Protein AF-A0A6M0LMG9-F1 (afdb_monomer_lite)

Structure (mmCIF, N/CA/C/O backbone):
data_AF-A0A6M0LMG9-F1
#
_entry.id   AF-A0A6M0LMG9-F1
#
loop_
_atom_site.group_PDB
_atom_site.id
_atom_site.type_symbol
_atom_site.label_atom_id
_atom_site.label_alt_id
_atom_site.label_comp_id
_atom_site.label_asym_id
_atom_site.label_entity_id
_atom_site.label_seq_id
_atom_site.pdbx_PDB_ins_code
_atom_site.Cartn_x
_atom_site.Cartn_y
_atom_site.Cartn_z
_atom_site.occupancy
_atom_site.B_iso_or_equiv
_atom_site.auth_seq_id
_atom_site.auth_comp_id
_atom_site.auth_asym_id
_atom_site.auth_atom_id
_atom_site.pdbx_PDB_model_num
ATOM 1 N N . MET A 1 1 ? -1.122 2.816 13.315 1.00 42.84 1 MET A N 1
ATOM 2 C CA . MET A 1 1 ? 0.044 3.726 13.270 1.00 42.84 1 MET A CA 1
ATOM 3 C C . MET A 1 1 ? 1.378 2.993 13.449 1.00 42.84 1 MET A C 1
ATOM 5 O O . MET A 1 1 ? 2.303 3.333 12.739 1.00 42.84 1 MET A O 1
ATOM 9 N N . LYS A 1 2 ? 1.460 1.918 14.254 1.00 48.03 2 LYS A N 1
ATOM 10 C CA . LYS A 1 2 ? 2.691 1.104 14.402 1.00 48.03 2 LYS A CA 1
ATOM 11 C C . LYS A 1 2 ? 3.171 0.361 13.136 1.00 48.03 2 LYS A C 1
ATOM 13 O O . LYS A 1 2 ? 4.354 0.101 12.980 1.00 48.03 2 LYS A O 1
ATOM 18 N N . GLN A 1 3 ? 2.261 0.034 12.214 1.00 52.53 3 GLN A N 1
ATOM 19 C CA . GLN A 1 3 ? 2.565 -0.751 11.004 1.00 52.53 3 GLN A CA 1
ATOM 20 C C . GLN A 1 3 ? 3.478 0.003 10.015 1.00 52.53 3 GLN A C 1
ATOM 22 O O . GLN A 1 3 ? 4.422 -0.576 9.489 1.00 52.53 3 GLN A O 1
ATOM 27 N N . SER A 1 4 ? 3.252 1.305 9.793 1.00 54.19 4 SER A N 1
ATOM 28 C CA . SER A 1 4 ? 4.068 2.122 8.877 1.00 54.19 4 SER A CA 1
ATOM 29 C C . SER A 1 4 ? 5.515 2.286 9.348 1.00 54.19 4 SER A C 1
ATOM 31 O O . SER A 1 4 ? 6.420 2.371 8.525 1.00 54.19 4 SER A O 1
ATOM 33 N N . GLU A 1 5 ? 5.738 2.283 10.662 1.00 54.19 5 GLU A N 1
ATOM 34 C CA . GLU A 1 5 ? 7.066 2.388 11.277 1.00 54.19 5 GLU A CA 1
ATOM 35 C C . GLU A 1 5 ? 7.864 1.088 11.097 1.00 54.19 5 GLU A C 1
ATOM 37 O O . GLU A 1 5 ? 9.071 1.120 10.872 1.00 54.19 5 GLU A O 1
ATOM 42 N N . THR A 1 6 ? 7.192 -0.070 11.101 1.00 57.38 6 THR A N 1
ATOM 43 C CA . THR A 1 6 ? 7.835 -1.374 10.864 1.00 57.38 6 THR A CA 1
ATOM 44 C C . THR A 1 6 ? 8.364 -1.512 9.431 1.00 57.38 6 THR A C 1
ATOM 46 O O . THR A 1 6 ? 9.420 -2.108 9.224 1.00 57.38 6 THR A O 1
ATOM 49 N N . PHE A 1 7 ? 7.680 -0.934 8.434 1.00 55.97 7 PHE A N 1
ATOM 50 C CA . PHE A 1 7 ? 8.169 -0.942 7.047 1.00 55.97 7 PHE A CA 1
ATOM 51 C C . PHE A 1 7 ? 9.392 -0.049 6.844 1.00 55.97 7 PHE A C 1
ATOM 53 O O . PHE A 1 7 ? 10.254 -0.402 6.049 1.00 55.97 7 PHE A O 1
ATOM 60 N N . GLN A 1 8 ? 9.512 1.048 7.597 1.00 54.69 8 GLN A N 1
ATOM 61 C CA . GLN A 1 8 ? 10.682 1.932 7.531 1.00 54.69 8 GLN A CA 1
ATOM 62 C C . GLN A 1 8 ? 11.963 1.267 8.062 1.00 54.69 8 GLN A C 1
ATOM 64 O O . GLN A 1 8 ? 13.059 1.667 7.680 1.00 54.69 8 GLN A O 1
ATOM 69 N N . GLN A 1 9 ? 11.844 0.239 8.911 1.00 56.38 9 GLN A N 1
ATOM 70 C CA . GLN A 1 9 ? 12.992 -0.490 9.464 1.00 56.38 9 GLN A CA 1
ATOM 71 C C . GLN A 1 9 ? 13.486 -1.639 8.572 1.00 56.38 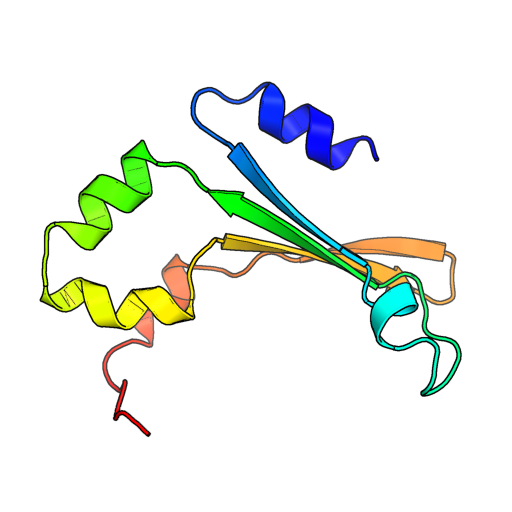9 GLN A C 1
ATOM 73 O O . GLN A 1 9 ? 14.590 -2.144 8.778 1.00 56.38 9 GLN A O 1
ATOM 78 N N . LYS A 1 10 ? 12.706 -2.063 7.568 1.00 60.69 10 LYS A N 1
ATOM 79 C CA . LYS A 1 10 ? 13.151 -3.072 6.600 1.00 60.69 10 LYS A CA 1
ATOM 80 C C . LYS A 1 10 ? 13.874 -2.376 5.452 1.00 60.69 10 LYS A C 1
ATOM 82 O O . LYS A 1 10 ? 13.270 -1.574 4.744 1.00 60.69 10 LYS A O 1
ATOM 87 N N . GLN A 1 11 ? 15.156 -2.703 5.265 1.00 65.75 11 GLN A N 1
ATOM 88 C CA . GLN A 1 11 ? 15.975 -2.147 4.184 1.00 65.75 11 GLN A CA 1
ATOM 89 C C . GLN A 1 11 ? 15.223 -2.204 2.842 1.00 65.75 11 GLN A C 1
ATOM 91 O O . GLN A 1 11 ? 14.630 -3.224 2.485 1.00 65.75 11 GLN A O 1
ATOM 96 N N . ASP A 1 12 ? 15.239 -1.078 2.130 1.00 78.19 12 ASP A N 1
ATOM 97 C CA . ASP A 1 12 ? 14.640 -0.854 0.810 1.00 78.19 12 ASP A CA 1
ATOM 98 C C . ASP A 1 12 ? 13.103 -0.867 0.706 1.00 78.19 12 ASP A C 1
ATOM 100 O O . ASP A 1 12 ? 12.588 -0.711 -0.399 1.00 78.19 12 ASP A O 1
ATOM 104 N N . TRP A 1 13 ? 12.333 -0.978 1.792 1.00 84.06 13 TRP A N 1
ATOM 105 C CA . TRP A 1 13 ? 10.873 -0.821 1.720 1.00 84.06 13 TRP A CA 1
ATOM 106 C C . TRP A 1 13 ? 10.446 0.624 1.986 1.00 84.06 13 TRP A C 1
ATOM 108 O O . TRP A 1 13 ? 10.808 1.234 2.988 1.00 84.06 13 TRP A O 1
ATOM 118 N N . LYS A 1 14 ? 9.646 1.184 1.076 1.00 86.06 14 LYS A N 1
ATOM 119 C CA . LYS A 1 14 ? 9.121 2.550 1.160 1.00 86.06 14 LYS A CA 1
ATOM 120 C C . LYS A 1 14 ? 7.607 2.525 1.261 1.00 86.06 14 LYS A C 1
ATOM 122 O O . LYS A 1 14 ? 6.947 1.861 0.466 1.00 86.06 14 LYS A O 1
ATOM 127 N N . VAL A 1 15 ? 7.061 3.295 2.197 1.00 88.62 15 VAL A N 1
ATOM 128 C CA . VAL A 1 15 ? 5.634 3.632 2.207 1.00 88.62 15 VAL A CA 1
ATOM 129 C C . VAL A 1 15 ? 5.425 4.756 1.198 1.00 88.62 15 VAL A C 1
ATOM 131 O O . VAL A 1 15 ? 6.018 5.821 1.337 1.00 88.62 15 VAL A O 1
ATOM 134 N N . LEU A 1 16 ? 4.618 4.504 0.170 1.00 88.69 16 LEU A N 1
ATOM 135 C CA . LEU A 1 16 ? 4.310 5.487 -0.870 1.00 88.69 16 LEU A CA 1
ATOM 136 C C . LEU A 1 16 ? 3.050 6.287 -0.545 1.00 88.69 16 LEU A C 1
ATOM 138 O O . LEU A 1 16 ? 3.000 7.482 -0.813 1.00 88.69 16 LEU A O 1
ATOM 142 N N . ALA A 1 17 ? 2.038 5.636 0.028 1.00 89.94 17 ALA A N 1
ATOM 143 C CA . ALA A 1 17 ? 0.781 6.283 0.383 1.00 89.94 17 ALA A CA 1
ATOM 144 C C . ALA A 1 17 ? 0.075 5.547 1.522 1.00 89.94 17 ALA A C 1
ATOM 146 O O . ALA A 1 17 ? 0.216 4.334 1.686 1.00 89.94 17 ALA A O 1
ATOM 147 N N . VAL A 1 18 ? -0.728 6.288 2.280 1.00 89.94 18 VAL A N 1
ATOM 148 C CA . VAL A 1 18 ? -1.691 5.745 3.239 1.00 89.94 18 VAL A CA 1
ATOM 149 C C . VAL A 1 18 ? -3.060 6.259 2.823 1.00 89.94 18 VAL A C 1
ATOM 151 O O . VAL A 1 18 ? -3.311 7.461 2.869 1.00 89.94 18 VAL A O 1
ATOM 154 N N . ASN A 1 19 ? -3.931 5.349 2.406 1.00 89.31 19 ASN A N 1
ATOM 155 C CA . ASN A 1 19 ? -5.286 5.664 1.987 1.00 89.31 19 ASN A CA 1
ATOM 156 C C . ASN A 1 19 ? -6.240 5.335 3.134 1.00 89.31 19 ASN A C 1
ATOM 158 O O . ASN A 1 19 ? -6.372 4.177 3.530 1.00 89.31 19 ASN A O 1
ATOM 162 N N . ASP A 1 20 ? -6.894 6.364 3.654 1.00 89.25 20 ASP A N 1
ATOM 163 C CA . ASP A 1 20 ? -7.944 6.265 4.664 1.00 89.25 20 ASP A CA 1
ATOM 164 C C . ASP A 1 20 ? -9.292 6.278 3.940 1.00 89.25 20 ASP A C 1
ATOM 166 O O . ASP A 1 20 ? -9.739 7.325 3.460 1.00 89.25 20 ASP A O 1
ATOM 170 N N . TYR A 1 21 ? -9.918 5.109 3.787 1.00 88.19 21 TYR A N 1
ATOM 171 C CA . TYR A 1 21 ? -11.142 5.027 2.997 1.00 88.19 21 TYR A CA 1
ATOM 172 C C . TYR A 1 21 ? -12.334 5.618 3.739 1.00 88.19 21 TYR A C 1
ATOM 174 O O . TYR A 1 21 ? -13.295 6.027 3.093 1.00 88.19 21 TYR A O 1
ATOM 182 N N . GLN A 1 22 ? -12.295 5.724 5.067 1.00 86.38 22 GLN A N 1
ATOM 183 C CA . GLN A 1 22 ? -13.367 6.358 5.831 1.00 86.38 22 GLN A CA 1
ATOM 184 C C . GLN A 1 22 ? -13.427 7.844 5.508 1.00 86.38 22 GLN A C 1
ATOM 186 O O . GLN A 1 22 ? -14.514 8.368 5.282 1.00 86.38 22 GLN A O 1
ATOM 191 N N . LYS A 1 23 ? -12.272 8.510 5.395 1.00 85.00 23 LYS A N 1
ATOM 192 C CA . LYS A 1 23 ? -12.220 9.897 4.914 1.00 85.00 23 LYS A CA 1
ATOM 193 C C . LYS A 1 23 ? -12.754 10.015 3.491 1.00 85.00 23 LYS A C 1
ATOM 195 O O . LYS A 1 23 ? -13.600 10.865 3.232 1.00 85.00 23 LYS A O 1
ATOM 200 N N . SER A 1 24 ? -12.305 9.149 2.582 1.00 84.25 24 SER A N 1
ATOM 201 C CA . SER A 1 24 ? -12.719 9.199 1.172 1.00 84.25 24 SER A CA 1
ATOM 202 C C . SER A 1 24 ? -14.191 8.847 0.948 1.00 84.25 24 SER A C 1
ATOM 204 O O . SER A 1 24 ? -14.786 9.308 -0.021 1.00 84.25 24 SER A O 1
ATOM 206 N N . TH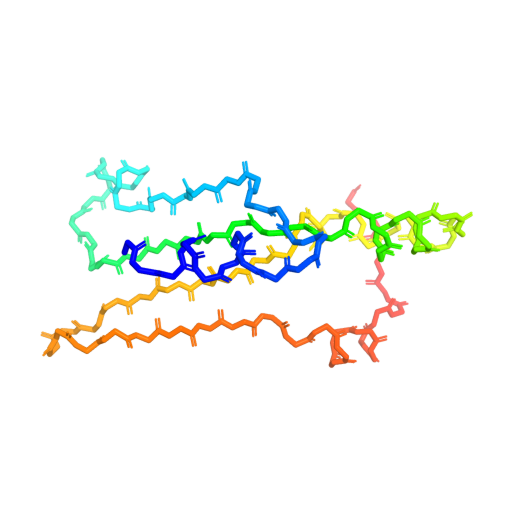R A 1 25 ? -14.792 8.043 1.826 1.00 84.75 25 THR A N 1
ATOM 207 C CA . THR A 1 25 ? -16.182 7.581 1.691 1.00 84.75 25 THR A CA 1
ATOM 208 C C . THR A 1 25 ? -17.149 8.233 2.674 1.00 84.75 25 THR A C 1
ATOM 210 O O . THR A 1 25 ? -18.322 7.871 2.683 1.00 84.75 25 THR A O 1
ATOM 213 N N . ALA A 1 26 ? -16.704 9.235 3.440 1.00 84.06 26 ALA A N 1
ATOM 214 C CA . ALA A 1 26 ? -17.505 9.888 4.477 1.00 84.06 26 ALA A CA 1
ATOM 215 C C . ALA A 1 26 ? -18.848 10.432 3.959 1.00 84.06 26 ALA A C 1
ATOM 217 O O . ALA A 1 26 ? -19.855 10.366 4.661 1.00 84.06 26 ALA A O 1
ATOM 218 N N . ALA A 1 27 ? -18.880 10.921 2.714 1.00 86.94 27 ALA A N 1
ATOM 219 C CA . ALA A 1 27 ? -20.093 11.430 2.069 1.00 86.94 27 ALA A CA 1
ATOM 220 C C . ALA A 1 27 ? -21.147 10.343 1.772 1.00 86.94 27 ALA A C 1
ATOM 222 O O . ALA A 1 27 ? -22.309 10.664 1.545 1.00 86.94 27 ALA A O 1
ATOM 223 N N . PHE A 1 28 ? -20.759 9.065 1.786 1.00 85.75 28 PHE A N 1
ATOM 224 C CA . PHE A 1 28 ? -21.604 7.924 1.422 1.00 85.75 28 PHE A CA 1
ATOM 225 C C . PHE A 1 28 ? -22.035 7.081 2.634 1.00 85.75 28 PHE A C 1
ATOM 227 O O . PHE A 1 28 ? -22.592 5.998 2.467 1.00 85.75 28 PHE A O 1
ATOM 234 N N . GLY A 1 29 ? -21.781 7.569 3.853 1.00 77.12 29 GLY A N 1
ATOM 235 C CA . GLY A 1 29 ? -22.162 6.923 5.109 1.00 77.12 29 GLY A CA 1
ATOM 236 C C . GLY A 1 29 ? -20.972 6.592 6.009 1.00 77.12 29 GLY A C 1
ATOM 237 O O . GLY A 1 29 ? -19.815 6.597 5.590 1.00 77.12 29 GLY A O 1
ATOM 238 N N . LYS A 1 30 ? -21.261 6.294 7.282 1.00 71.88 30 LYS A N 1
ATOM 239 C CA . LYS A 1 30 ? -20.234 5.826 8.219 1.00 71.88 30 LYS A CA 1
ATOM 240 C C . LYS A 1 30 ? -19.809 4.412 7.841 1.00 71.88 30 LYS A C 1
ATOM 242 O O . LYS A 1 30 ? -20.647 3.519 7.745 1.00 71.88 30 LYS A O 1
ATOM 247 N N . LYS A 1 31 ? -18.503 4.220 7.678 1.00 70.94 31 LYS A N 1
ATOM 248 C CA . LYS A 1 31 ? -17.883 2.907 7.512 1.00 70.94 31 LYS A CA 1
ATOM 249 C C . LYS A 1 31 ? -16.977 2.606 8.698 1.00 70.94 31 LYS A C 1
ATOM 251 O O . LYS A 1 31 ? -16.431 3.523 9.313 1.00 70.94 31 LYS A O 1
ATOM 256 N N . GLU A 1 32 ? -16.839 1.320 8.993 1.00 78.50 32 GLU A N 1
ATOM 257 C CA . GLU A 1 32 ? -15.834 0.801 9.922 1.00 78.50 32 GLU A CA 1
ATOM 258 C C . GLU A 1 32 ? -14.420 1.178 9.459 1.00 78.50 32 GLU A C 1
ATOM 260 O O . GLU A 1 32 ? -14.213 1.651 8.334 1.00 78.50 32 GLU A O 1
ATOM 265 N N . ARG A 1 33 ? -13.432 1.042 10.348 1.00 85.44 33 ARG A N 1
ATOM 266 C CA . ARG A 1 33 ? -12.096 1.577 10.100 1.00 85.44 33 ARG A CA 1
ATOM 267 C C . ARG A 1 33 ? -11.371 0.776 9.020 1.00 85.44 33 ARG A C 1
ATOM 269 O O . ARG A 1 33 ? -10.736 -0.215 9.343 1.00 85.44 33 ARG A O 1
ATOM 276 N N . VAL A 1 34 ? -11.405 1.226 7.766 1.00 89.25 34 VAL A N 1
ATOM 277 C CA . VAL A 1 34 ? -10.868 0.490 6.611 1.00 89.25 34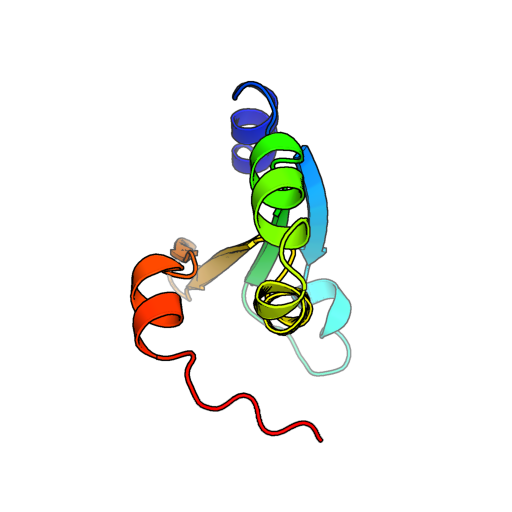 VAL A CA 1
ATOM 278 C C . VAL A 1 34 ? -9.934 1.328 5.743 1.00 89.25 34 VAL A C 1
ATOM 280 O O . VAL A 1 34 ? -10.269 2.422 5.313 1.00 89.25 34 VAL A O 1
ATOM 283 N N . GLY A 1 35 ? -8.755 0.819 5.419 1.00 91.44 35 GLY A N 1
ATOM 284 C CA . GLY A 1 35 ? -7.824 1.551 4.569 1.00 91.44 35 GLY A CA 1
ATOM 285 C C . GLY A 1 35 ? -6.732 0.678 3.992 1.00 91.44 35 GLY A C 1
ATOM 286 O O . GLY A 1 35 ? -6.706 -0.533 4.189 1.00 91.44 35 GLY A O 1
ATOM 287 N N . SER A 1 36 ? -5.806 1.315 3.286 1.00 91.31 36 SER A N 1
ATOM 288 C CA . SER A 1 36 ? -4.671 0.630 2.672 1.00 91.31 36 SER A CA 1
ATOM 289 C C . SER A 1 36 ? -3.383 1.407 2.841 1.00 91.31 36 SER A C 1
ATOM 291 O O . SER A 1 36 ? -3.371 2.629 2.697 1.00 91.31 36 SER A O 1
ATOM 293 N N . ILE A 1 37 ? -2.282 0.699 3.042 1.00 89.88 37 ILE A N 1
ATOM 294 C CA . ILE A 1 37 ? -0.930 1.241 3.008 1.00 89.88 37 ILE A CA 1
ATOM 295 C C . ILE A 1 37 ? -0.272 0.734 1.729 1.00 89.88 37 ILE A C 1
ATOM 297 O O . ILE A 1 37 ? -0.097 -0.469 1.538 1.00 89.88 37 ILE A O 1
ATOM 301 N N . LYS A 1 38 ? 0.093 1.660 0.845 1.00 89.50 38 LYS A N 1
ATOM 302 C CA . LYS A 1 38 ? 0.838 1.357 -0.373 1.00 89.50 38 LYS A CA 1
ATOM 303 C C . LYS A 1 38 ? 2.322 1.309 -0.057 1.00 89.50 38 LYS A C 1
ATOM 305 O O . LYS A 1 38 ? 2.884 2.294 0.427 1.00 89.50 38 LYS A O 1
ATOM 310 N N . ILE A 1 39 ? 2.955 0.185 -0.366 1.00 87.88 39 ILE A N 1
ATOM 311 C CA . ILE A 1 39 ? 4.383 -0.034 -0.155 1.00 87.88 39 ILE A CA 1
ATOM 312 C C . ILE A 1 39 ? 5.081 -0.418 -1.456 1.00 87.88 39 ILE A C 1
ATOM 314 O O . ILE A 1 39 ? 4.512 -1.051 -2.343 1.00 87.88 39 ILE A O 1
ATOM 318 N N . CYS A 1 40 ? 6.345 -0.034 -1.570 1.00 86.94 40 CYS A N 1
ATOM 319 C CA . CYS A 1 40 ? 7.175 -0.340 -2.721 1.00 86.94 40 CYS A CA 1
ATOM 320 C C . CYS A 1 40 ? 8.588 -0.681 -2.273 1.00 86.94 40 CYS A C 1
ATOM 322 O O . CYS A 1 40 ? 9.158 -0.007 -1.416 1.00 86.94 40 CYS A O 1
ATOM 324 N N . ASN A 1 41 ? 9.162 -1.700 -2.902 1.00 86.69 41 ASN A N 1
ATOM 325 C CA . ASN A 1 41 ? 10.589 -1.944 -2.852 1.00 86.69 41 ASN A CA 1
ATOM 326 C C . ASN A 1 41 ? 11.176 -1.652 -4.243 1.00 86.69 41 ASN A C 1
ATOM 328 O O . ASN A 1 41 ? 10.952 -2.435 -5.172 1.00 86.69 41 ASN A O 1
ATOM 332 N N . PRO A 1 42 ? 11.919 -0.544 -4.416 1.00 84.69 42 PRO A N 1
ATOM 333 C CA . PRO A 1 42 ? 12.385 -0.106 -5.724 1.00 84.69 42 PRO A CA 1
ATOM 334 C C . PRO A 1 42 ? 13.359 -1.104 -6.357 1.00 84.69 42 PRO A C 1
ATOM 336 O O . PRO A 1 42 ? 13.424 -1.173 -7.578 1.00 84.69 42 PRO A O 1
ATOM 339 N N . ARG A 1 43 ? 14.070 -1.914 -5.558 1.00 84.31 43 ARG A N 1
ATOM 340 C CA . ARG A 1 43 ? 14.987 -2.952 -6.050 1.00 84.31 43 ARG A CA 1
ATOM 341 C C . ARG A 1 43 ? 14.245 -4.127 -6.687 1.00 84.31 43 ARG A C 1
ATOM 343 O O . ARG A 1 43 ? 14.752 -4.721 -7.632 1.00 84.31 43 ARG A O 1
ATOM 350 N N . TYR A 1 44 ? 13.076 -4.491 -6.161 1.00 82.62 44 TYR A N 1
ATOM 351 C CA . TYR A 1 44 ? 12.239 -5.528 -6.772 1.00 82.62 44 TYR A CA 1
ATOM 352 C C . TYR A 1 44 ? 11.489 -4.987 -7.983 1.00 82.62 44 TYR A C 1
ATOM 354 O O . TYR A 1 44 ? 11.499 -5.612 -9.038 1.00 82.62 44 TYR A O 1
ATOM 362 N N . VAL A 1 45 ? 10.902 -3.798 -7.851 1.00 84.31 45 VAL A N 1
ATOM 363 C CA . VAL A 1 45 ? 10.170 -3.139 -8.936 1.00 84.31 45 VAL A CA 1
ATOM 364 C C . VAL A 1 45 ? 11.059 -2.892 -10.153 1.00 84.31 45 VAL A C 1
ATOM 366 O O . VAL A 1 45 ? 10.631 -3.175 -11.267 1.00 84.31 45 VAL A O 1
ATOM 369 N N . SER A 1 46 ? 12.303 -2.440 -9.959 1.00 85.50 46 SER A N 1
ATOM 370 C CA . SER A 1 46 ? 13.223 -2.221 -11.078 1.00 85.50 46 SER A CA 1
ATOM 371 C C . SER A 1 46 ? 13.538 -3.506 -11.838 1.00 85.50 46 SER A C 1
ATOM 373 O O . SER A 1 46 ? 13.630 -3.464 -13.053 1.00 85.50 46 SER A O 1
ATOM 375 N N . LYS A 1 47 ? 13.652 -4.653 -11.158 1.00 85.38 47 LYS A N 1
ATOM 376 C CA . LYS A 1 47 ? 13.876 -5.948 -11.819 1.00 85.38 47 LYS A CA 1
ATOM 377 C C . LYS A 1 47 ? 12.662 -6.414 -12.618 1.00 85.38 47 LYS A C 1
ATOM 379 O O . LYS A 1 47 ? 12.838 -6.949 -13.700 1.00 85.38 47 LYS A O 1
ATOM 384 N N . ILE A 1 48 ? 11.455 -6.208 -12.088 1.00 82.38 48 ILE A N 1
ATOM 385 C CA . ILE A 1 48 ? 10.209 -6.608 -12.756 1.00 82.38 48 ILE A CA 1
ATOM 386 C C . ILE A 1 48 ? 9.996 -5.770 -14.019 1.00 82.38 48 ILE A C 1
ATOM 388 O O . ILE A 1 48 ? 9.757 -6.326 -15.083 1.00 82.38 48 ILE A O 1
ATOM 392 N N . LEU A 1 49 ? 10.128 -4.444 -13.916 1.00 83.56 49 LEU A N 1
ATOM 393 C CA . LEU A 1 49 ? 9.815 -3.515 -15.009 1.00 83.56 49 LEU A CA 1
ATOM 394 C C . LEU A 1 49 ? 10.871 -3.459 -16.128 1.00 83.56 49 LEU A C 1
ATOM 396 O O . LEU A 1 49 ? 10.645 -2.776 -17.123 1.00 83.56 49 LEU A O 1
ATOM 400 N N . VAL A 1 50 ? 12.009 -4.148 -15.978 1.00 89.44 50 VAL A N 1
ATOM 401 C CA . VAL A 1 50 ? 13.025 -4.271 -17.042 1.00 89.44 50 VAL A CA 1
ATOM 402 C C . VAL A 1 50 ? 12.510 -5.083 -18.231 1.00 89.44 50 VAL A C 1
ATOM 404 O O . VAL A 1 50 ? 12.925 -4.833 -19.357 1.00 89.44 50 VAL A O 1
ATOM 407 N N . GLU A 1 51 ? 11.614 -6.041 -18.002 1.00 84.62 51 GLU A N 1
ATOM 408 C CA . GLU A 1 51 ? 11.018 -6.836 -19.074 1.00 84.62 51 GLU A CA 1
ATOM 409 C C . GLU A 1 51 ? 9.691 -6.198 -19.507 1.00 84.62 51 GLU A C 1
ATOM 411 O O . GLU A 1 51 ? 8.763 -6.097 -18.704 1.00 84.62 51 GLU A O 1
ATOM 416 N N . ASP A 1 52 ? 9.568 -5.813 -20.780 1.00 82.75 52 ASP A N 1
ATOM 417 C CA . ASP A 1 52 ? 8.342 -5.197 -21.322 1.00 82.75 52 ASP A CA 1
ATOM 418 C C . ASP A 1 52 ? 7.099 -6.082 -21.134 1.00 82.75 52 ASP A C 1
ATOM 420 O O . ASP A 1 52 ? 5.995 -5.587 -20.902 1.00 82.75 52 ASP A O 1
ATOM 424 N N . ALA A 1 53 ? 7.280 -7.408 -21.137 1.00 82.38 53 ALA A N 1
ATOM 425 C CA . ALA A 1 53 ? 6.219 -8.375 -20.847 1.00 82.38 53 ALA A CA 1
ATOM 426 C C . ALA A 1 53 ? 5.577 -8.165 -19.460 1.00 82.38 53 ALA A C 1
ATOM 428 O O . ALA A 1 53 ? 4.398 -8.460 -19.266 1.00 82.38 53 ALA A O 1
ATOM 429 N N . ASN A 1 54 ? 6.323 -7.602 -18.507 1.00 80.50 54 ASN A N 1
ATOM 430 C CA . ASN A 1 54 ? 5.865 -7.355 -17.143 1.00 80.50 54 ASN A CA 1
ATOM 431 C C . ASN A 1 54 ? 5.206 -5.978 -16.970 1.00 80.50 54 ASN A C 1
ATOM 433 O O . ASN A 1 54 ? 4.702 -5.680 -15.885 1.00 80.50 54 ASN A O 1
ATOM 437 N N . HIS A 1 55 ? 5.154 -5.128 -18.004 1.00 82.62 55 HIS A N 1
ATOM 438 C CA . HIS A 1 55 ? 4.471 -3.826 -17.914 1.00 82.62 55 HIS A CA 1
ATOM 439 C C . HIS A 1 55 ? 2.967 -3.981 -17.664 1.00 82.62 55 HIS A C 1
ATOM 441 O O . HIS A 1 55 ? 2.361 -3.128 -17.013 1.00 82.62 55 HIS A O 1
ATOM 447 N N . GLY A 1 56 ? 2.376 -5.110 -18.070 1.00 81.00 56 GLY A N 1
ATOM 448 C CA . GLY A 1 56 ? 0.995 -5.473 -17.735 1.00 81.00 56 GLY A CA 1
ATOM 449 C C . GLY A 1 56 ? 0.725 -5.621 -16.231 1.00 81.00 56 GLY A C 1
ATOM 450 O O . GLY A 1 56 ? -0.429 -5.580 -15.816 1.00 81.00 56 GLY A O 1
ATOM 451 N N . LEU A 1 57 ? 1.764 -5.734 -15.393 1.00 78.25 57 LEU A N 1
ATOM 452 C CA . LEU A 1 57 ? 1.639 -5.792 -13.932 1.00 78.25 57 LEU A CA 1
ATOM 453 C C . LEU A 1 57 ? 1.532 -4.405 -13.284 1.00 78.25 57 LEU A C 1
ATOM 455 O O . LEU A 1 57 ? 1.163 -4.307 -12.114 1.00 78.25 57 LEU A O 1
ATOM 459 N N . THR A 1 58 ? 1.822 -3.327 -14.023 1.00 82.31 58 THR A N 1
ATOM 460 C CA . THR A 1 58 ? 1.795 -1.948 -1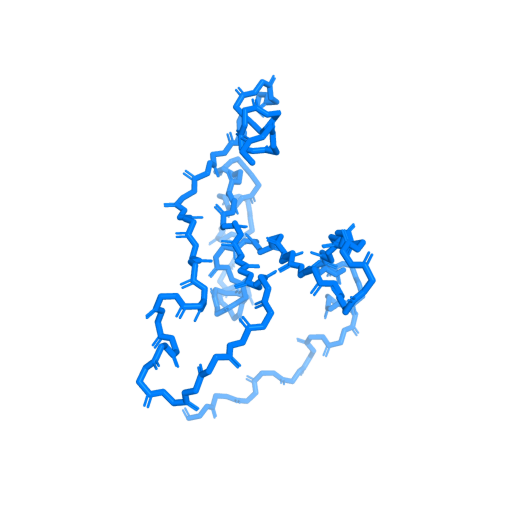3.503 1.00 82.31 58 THR A CA 1
ATOM 461 C C . THR A 1 58 ? 0.461 -1.531 -12.862 1.00 82.31 58 THR A C 1
ATOM 463 O O . THR A 1 58 ? 0.526 -0.846 -11.841 1.00 82.31 58 THR A O 1
ATOM 466 N N . PRO A 1 59 ? -0.737 -1.978 -13.311 1.00 82.75 59 PRO A N 1
ATOM 467 C CA . PRO A 1 59 ? -1.998 -1.665 -12.629 1.00 82.75 59 PRO A CA 1
ATOM 468 C C . PRO A 1 59 ? -2.130 -2.313 -11.242 1.00 82.75 59 PRO A C 1
ATOM 470 O O . PRO A 1 59 ? -2.898 -1.840 -10.408 1.00 82.75 59 PRO A O 1
ATOM 473 N N . MET A 1 60 ? -1.382 -3.390 -10.978 1.00 79.38 60 MET A N 1
ATOM 474 C CA . MET A 1 60 ? -1.323 -4.051 -9.669 1.00 79.38 60 MET A CA 1
ATOM 475 C C . MET A 1 60 ? -0.236 -3.458 -8.758 1.00 79.38 60 MET A C 1
ATOM 477 O O . MET A 1 60 ? -0.061 -3.898 -7.620 1.00 79.38 60 MET A O 1
ATOM 481 N N . MET A 1 61 ? 0.498 -2.453 -9.240 1.00 83.62 61 MET A N 1
ATOM 482 C CA . MET A 1 61 ? 1.529 -1.747 -8.491 1.00 83.62 61 MET A CA 1
ATOM 483 C C . MET A 1 61 ? 1.007 -0.392 -7.993 1.00 83.62 61 MET A C 1
ATOM 485 O O . MET A 1 61 ? 0.201 0.251 -8.660 1.00 83.62 61 MET A O 1
ATOM 489 N N . PRO A 1 62 ? 1.498 0.113 -6.849 1.00 85.50 62 PRO A N 1
ATOM 490 C CA . PRO A 1 62 ? 2.365 -0.551 -5.874 1.00 85.50 62 PRO A CA 1
ATOM 491 C C . PRO A 1 62 ? 1.606 -1.566 -5.001 1.00 85.50 62 PRO A C 1
ATOM 493 O O . PRO A 1 62 ? 0.376 -1.547 -4.924 1.00 85.50 62 PRO A O 1
ATOM 496 N N . LEU A 1 63 ? 2.359 -2.412 -4.288 1.00 86.12 63 LEU A N 1
ATOM 497 C CA . LEU A 1 63 ? 1.790 -3.405 -3.377 1.00 86.12 63 LEU A CA 1
ATOM 498 C C . LEU A 1 63 ? 0.932 -2.731 -2.304 1.00 86.12 63 LEU A C 1
ATOM 500 O O . LEU A 1 63 ? 1.316 -1.711 -1.727 1.00 86.12 63 LEU A O 1
ATOM 504 N N . SER A 1 64 ? -0.234 -3.316 -2.047 1.00 86.50 64 SER A N 1
ATOM 505 C CA . SER A 1 64 ? -1.191 -2.847 -1.047 1.00 86.50 64 SER A CA 1
ATOM 506 C C . SER A 1 64 ? -1.180 -3.773 0.156 1.00 86.50 64 SER A C 1
ATOM 508 O O . SER A 1 64 ? -1.245 -4.994 0.005 1.00 86.50 64 SER A O 1
ATOM 510 N N . ILE A 1 65 ? -1.130 -3.181 1.343 1.00 86.81 65 ILE A N 1
ATOM 511 C CA . ILE A 1 65 ? 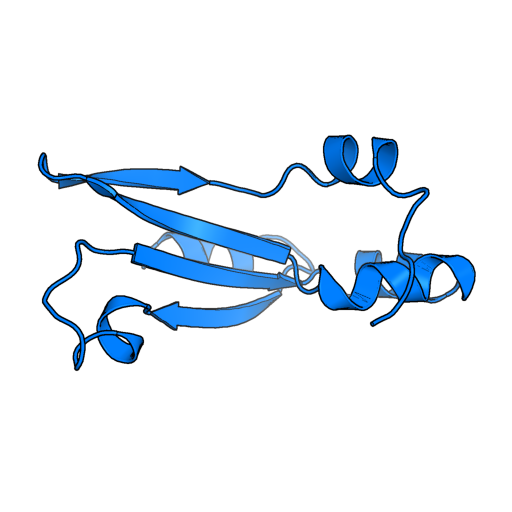-1.486 -3.847 2.590 1.00 86.81 65 ILE A CA 1
ATOM 512 C C . ILE A 1 65 ? -2.751 -3.182 3.090 1.00 86.81 65 ILE A C 1
ATOM 514 O O . ILE A 1 65 ? -2.727 -2.016 3.488 1.00 86.81 65 ILE A O 1
ATOM 518 N N . ASP A 1 66 ? -3.845 -3.923 3.062 1.00 88.62 66 ASP A N 1
ATOM 519 C CA . ASP A 1 66 ? -5.154 -3.404 3.413 1.00 88.62 66 ASP A CA 1
ATOM 520 C C . ASP A 1 66 ? -5.479 -3.807 4.848 1.00 88.62 66 ASP A C 1
ATOM 522 O O . ASP A 1 66 ? -5.130 -4.899 5.301 1.00 88.62 66 ASP A O 1
ATOM 526 N N . TYR A 1 67 ? -6.120 -2.916 5.589 1.00 88.94 67 TYR A N 1
ATOM 527 C CA . TYR A 1 67 ? -6.549 -3.167 6.953 1.00 88.94 67 TYR A CA 1
ATOM 528 C C . TYR A 1 67 ? -8.017 -2.810 7.104 1.00 88.94 67 TYR A C 1
ATOM 530 O O . TYR A 1 67 ? -8.497 -1.850 6.498 1.00 88.94 67 TYR A O 1
ATOM 538 N N . TYR A 1 68 ? -8.713 -3.555 7.950 1.00 89.19 68 TYR A N 1
ATOM 539 C CA . TYR A 1 68 ? -10.048 -3.196 8.394 1.00 89.19 68 TYR A CA 1
ATOM 540 C C . TYR A 1 68 ? -10.238 -3.558 9.863 1.00 89.19 68 TYR A C 1
ATOM 542 O O . TYR A 1 68 ? -9.548 -4.425 10.391 1.00 89.19 68 TYR A O 1
ATOM 550 N N . GLU A 1 69 ? -11.145 -2.860 10.523 1.00 87.81 69 GLU A N 1
ATOM 551 C CA . GLU A 1 69 ? -11.618 -3.167 11.868 1.00 87.81 69 GLU A CA 1
ATOM 552 C C . GLU A 1 69 ? -13.032 -3.725 11.739 1.00 87.81 69 GLU A C 1
ATOM 554 O O . GLU A 1 69 ? -13.808 -3.160 10.970 1.00 87.81 69 GLU A O 1
ATOM 559 N N . ASP A 1 70 ? -13.337 -4.833 12.411 1.00 85.38 70 ASP A N 1
ATOM 560 C CA . ASP A 1 70 ? -14.693 -5.383 12.448 1.00 85.38 70 ASP A CA 1
ATOM 561 C C . ASP A 1 70 ? -15.574 -4.681 13.499 1.00 85.38 70 ASP A C 1
ATOM 563 O O . ASP A 1 70 ? -15.156 -3.757 14.204 1.00 85.38 70 ASP A O 1
ATOM 567 N N . LYS A 1 71 ? -16.817 -5.151 13.630 1.00 87.25 71 LYS A N 1
ATOM 568 C CA . LYS A 1 71 ? -17.802 -4.639 14.597 1.00 87.25 71 LYS A CA 1
ATOM 569 C C . LYS A 1 71 ? -17.419 -4.862 16.057 1.00 87.25 71 LYS A C 1
ATOM 571 O O . LYS A 1 71 ? -17.906 -4.129 16.915 1.00 87.25 71 LYS A O 1
ATOM 576 N N . ASP A 1 72 ? -16.572 -5.848 16.323 1.00 88.12 72 ASP A N 1
ATOM 577 C CA . ASP A 1 72 ? -16.098 -6.204 17.657 1.00 88.12 72 ASP A CA 1
ATOM 578 C C . ASP A 1 72 ? -14.796 -5.454 18.013 1.00 88.12 72 ASP A C 1
ATOM 580 O O . ASP A 1 72 ? -14.235 -5.641 19.094 1.00 88.12 72 ASP A O 1
ATOM 584 N N . GLY A 1 73 ? -14.318 -4.572 17.123 1.00 84.94 73 GLY A N 1
ATOM 585 C CA . GLY A 1 73 ? -13.097 -3.784 17.298 1.00 84.94 73 GLY A CA 1
ATOM 586 C C . GLY A 1 73 ? -11.812 -4.553 16.971 1.00 84.94 73 GLY A C 1
ATOM 587 O O . GLY A 1 73 ? -10.711 -4.091 17.287 1.00 84.94 73 GLY A O 1
ATOM 588 N N . GLN A 1 74 ? -11.915 -5.735 16.360 1.00 86.00 74 GLN A N 1
ATOM 589 C CA . GLN A 1 74 ? -10.768 -6.542 15.959 1.00 86.00 74 GLN A CA 1
ATOM 590 C C . GLN A 1 74 ? -10.195 -6.022 14.644 1.00 86.00 74 GLN A C 1
ATOM 592 O O . GLN A 1 74 ? -10.906 -5.814 13.664 1.00 86.00 74 GLN A O 1
ATOM 597 N N . VAL A 1 75 ? -8.875 -5.831 14.612 1.00 86.88 75 VAL A N 1
ATOM 598 C CA . VAL A 1 75 ? -8.168 -5.316 13.436 1.00 86.88 75 VAL A CA 1
ATOM 599 C C . VAL A 1 75 ? -7.592 -6.463 12.622 1.00 86.88 75 VAL A C 1
ATOM 601 O O . VAL A 1 75 ? -6.740 -7.218 13.092 1.00 86.88 75 VAL A O 1
ATOM 604 N N . TYR A 1 76 ? -7.986 -6.518 11.360 1.00 86.88 76 TYR A N 1
ATOM 605 C CA . TYR A 1 76 ? -7.509 -7.465 10.371 1.00 86.88 76 TYR A CA 1
ATOM 606 C C . TYR A 1 76 ? -6.561 -6.779 9.397 1.00 86.88 76 TYR A C 1
ATOM 608 O O . TYR A 1 76 ? -6.731 -5.613 9.035 1.00 86.88 76 TYR A O 1
ATOM 616 N N . VAL A 1 77 ? -5.555 -7.529 8.956 1.00 86.00 77 VAL A N 1
ATOM 617 C CA . VAL A 1 77 ? -4.615 -7.110 7.918 1.00 86.00 77 VAL A CA 1
ATOM 618 C C . VAL A 1 77 ? -4.679 -8.133 6.798 1.00 86.00 77 VAL A C 1
ATOM 620 O O . VAL A 1 77 ? -4.530 -9.331 7.028 1.00 86.00 77 VAL A O 1
ATOM 623 N N . SER A 1 78 ? -4.885 -7.650 5.583 1.00 81.06 78 SER A N 1
ATOM 624 C CA . SER A 1 78 ? -4.918 -8.449 4.368 1.00 81.06 78 SER A CA 1
ATOM 625 C C . SER A 1 78 ? -3.834 -7.977 3.410 1.00 81.06 78 SER A C 1
ATOM 627 O O . SER A 1 78 ? -3.511 -6.792 3.322 1.00 81.06 78 SER A O 1
ATOM 629 N N . GLN A 1 79 ? -3.218 -8.937 2.731 1.00 78.88 79 GLN A N 1
ATOM 630 C CA . GLN A 1 79 ? -2.171 -8.692 1.753 1.00 78.88 79 GLN A CA 1
ATOM 631 C C . GLN A 1 79 ? -2.490 -9.497 0.507 1.00 78.88 79 GLN A C 1
ATOM 633 O O . GLN A 1 79 ? -2.938 -10.642 0.583 1.00 78.88 79 GLN A O 1
ATOM 638 N N . MET A 1 80 ? -2.236 -8.891 -0.641 1.00 71.38 80 MET A N 1
ATOM 639 C CA . MET A 1 80 ? -2.438 -9.538 -1.922 1.00 71.38 80 MET A CA 1
ATOM 640 C C . MET A 1 80 ? -1.363 -10.613 -2.141 1.00 71.38 80 MET A C 1
ATOM 642 O O . MET A 1 80 ? -0.166 -10.332 -2.063 1.00 71.38 80 MET A O 1
ATOM 646 N N . ASN A 1 81 ? -1.778 -11.855 -2.407 1.00 69.69 81 ASN A N 1
ATOM 647 C CA . ASN A 1 81 ? -0.849 -12.947 -2.690 1.00 69.69 81 ASN A CA 1
ATOM 648 C C . ASN A 1 8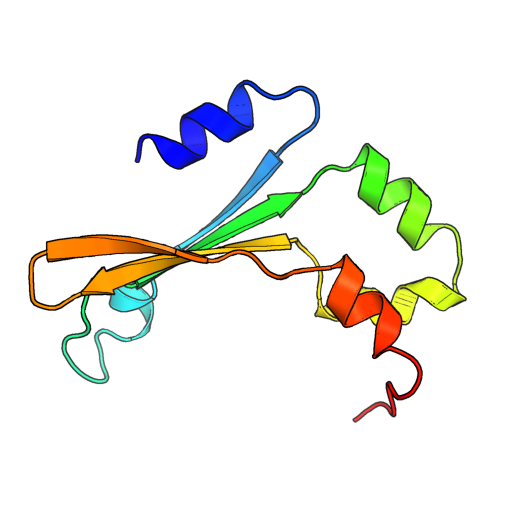1 ? -0.370 -12.861 -4.146 1.00 69.69 81 ASN A C 1
ATOM 650 O O . ASN A 1 81 ? -1.005 -13.376 -5.064 1.00 69.69 81 ASN A O 1
ATOM 654 N N . ILE A 1 82 ? 0.774 -12.207 -4.342 1.00 65.75 82 ILE A N 1
ATOM 655 C CA . ILE A 1 82 ? 1.382 -11.975 -5.660 1.00 65.75 82 ILE A CA 1
ATOM 656 C C . ILE A 1 82 ? 1.717 -13.295 -6.366 1.00 65.75 82 ILE A C 1
ATOM 658 O O . ILE A 1 82 ? 1.603 -13.380 -7.584 1.00 65.75 82 ILE A O 1
ATOM 662 N N . GLN A 1 83 ? 2.083 -14.341 -5.618 1.00 60.06 83 GLN A N 1
ATOM 663 C CA . GLN A 1 83 ? 2.414 -15.643 -6.196 1.00 60.06 83 GLN A CA 1
ATOM 664 C C . GLN A 1 83 ? 1.178 -16.319 -6.797 1.00 60.06 83 GLN A C 1
ATOM 666 O O . GLN A 1 83 ? 1.241 -16.836 -7.908 1.00 60.06 83 GLN A O 1
ATOM 671 N N . LEU A 1 84 ? 0.037 -16.237 -6.108 1.00 60.28 84 LEU A N 1
ATOM 672 C CA . LEU A 1 84 ? -1.241 -16.743 -6.613 1.00 60.28 84 LEU A CA 1
ATOM 673 C C . LEU A 1 84 ? -1.745 -15.933 -7.824 1.00 60.28 84 LEU A C 1
ATOM 675 O O . LEU A 1 84 ? -2.293 -16.502 -8.767 1.00 60.28 84 LEU A O 1
ATOM 679 N N . MET A 1 85 ? -1.521 -14.615 -7.836 1.00 60.12 85 MET A N 1
ATOM 680 C CA . MET A 1 85 ? -1.887 -13.766 -8.977 1.00 60.12 85 MET A CA 1
ATOM 681 C C . MET A 1 85 ? -1.008 -14.003 -10.208 1.00 60.12 85 MET A C 1
ATOM 683 O O . MET A 1 85 ? -1.532 -14.050 -11.317 1.00 60.12 85 MET A O 1
ATOM 687 N N . GLY A 1 86 ? 0.300 -14.218 -10.028 1.00 57.84 86 GLY A N 1
ATOM 688 C CA . GLY A 1 86 ? 1.215 -14.553 -11.125 1.00 57.84 86 GLY A CA 1
ATOM 689 C C . GLY A 1 86 ? 0.861 -15.872 -11.818 1.00 57.84 86 GLY A C 1
ATOM 690 O O . GLY A 1 86 ? 1.100 -16.024 -13.010 1.00 57.84 86 GLY A O 1
ATOM 691 N N . MET A 1 87 ? 0.213 -16.799 -11.104 1.00 53.75 87 MET A N 1
ATOM 692 C CA . MET A 1 87 ? -0.308 -18.045 -11.680 1.00 53.75 87 MET A CA 1
ATOM 693 C C . MET A 1 87 ? -1.598 -17.849 -12.496 1.00 53.75 87 MET A C 1
ATOM 695 O O . MET A 1 87 ? -1.950 -18.722 -13.283 1.00 53.75 87 MET A O 1
ATOM 699 N N . SER A 1 88 ? -2.290 -16.715 -12.334 1.00 50.97 88 SER A N 1
ATOM 700 C CA . SER A 1 88 ? -3.561 -16.403 -13.012 1.00 50.97 88 SER A CA 1
ATOM 701 C C . SER A 1 88 ? -3.401 -15.409 -14.180 1.00 50.97 88 SER A C 1
ATOM 703 O O . SER A 1 88 ? -4.371 -15.095 -14.861 1.00 50.97 88 SER A O 1
ATOM 705 N N . GLY A 1 89 ? -2.188 -14.893 -14.412 1.00 47.22 89 GLY A N 1
ATOM 706 C CA . GLY A 1 89 ? -1.916 -13.681 -15.198 1.00 47.22 89 GLY A CA 1
ATOM 707 C C . GLY A 1 89 ? -1.772 -13.818 -16.719 1.00 47.22 89 GLY A C 1
ATOM 708 O O . GLY A 1 89 ? -1.130 -12.961 -17.315 1.00 47.22 89 GLY A O 1
ATOM 709 N N . ASN A 1 90 ? -2.346 -14.839 -17.363 1.00 41.97 90 ASN A N 1
ATOM 710 C CA . ASN A 1 90 ? -2.275 -14.985 -18.830 1.00 41.97 90 ASN A CA 1
ATOM 711 C C . ASN A 1 90 ? -3.436 -14.332 -19.611 1.00 41.97 90 ASN A C 1
ATOM 713 O O . ASN A 1 90 ? -3.539 -14.549 -20.815 1.00 41.97 90 ASN A O 1
ATOM 717 N N . ASP A 1 91 ? -4.294 -13.524 -18.980 1.00 42.16 91 ASP A N 1
ATOM 718 C CA . ASP A 1 91 ? -5.371 -12.816 -19.693 1.00 42.16 91 ASP A CA 1
ATOM 719 C C . ASP A 1 91 ? -5.572 -11.388 -19.160 1.00 42.16 91 ASP A C 1
ATOM 721 O O . ASP A 1 91 ? -6.517 -11.077 -18.440 1.00 42.16 91 ASP A O 1
ATOM 725 N N . VAL A 1 92 ? -4.639 -10.497 -19.500 1.00 44.06 92 VAL A N 1
ATOM 726 C CA . VAL A 1 92 ? -4.855 -9.044 -19.441 1.00 44.06 92 VAL A CA 1
ATOM 727 C C . VAL A 1 92 ? -5.224 -8.549 -20.840 1.00 44.06 92 VAL A C 1
ATOM 729 O O . VAL A 1 92 ? -4.414 -7.951 -21.544 1.00 44.06 92 VAL A O 1
ATOM 732 N N . ARG A 1 93 ? -6.461 -8.813 -21.281 1.00 33.66 93 ARG A N 1
ATOM 733 C CA . ARG A 1 93 ? -7.050 -8.055 -22.395 1.00 33.66 93 ARG A CA 1
ATOM 734 C C . ARG A 1 93 ? -7.347 -6.645 -21.899 1.00 33.66 93 ARG A C 1
ATOM 736 O O . ARG A 1 93 ? -8.134 -6.466 -20.973 1.00 33.66 93 ARG A O 1
ATOM 743 N N . GLY A 1 94 ? -6.654 -5.676 -22.492 1.00 32.16 94 GLY A N 1
ATOM 744 C CA . GLY A 1 94 ? -6.851 -4.255 -22.234 1.00 32.16 94 GLY A CA 1
ATOM 745 C C . GLY A 1 94 ? -8.313 -3.844 -22.402 1.00 32.16 94 GLY A C 1
ATOM 746 O O . GLY A 1 94 ? -9.025 -4.393 -23.246 1.00 32.16 94 GLY A O 1
ATOM 747 N N . PHE A 1 95 ? -8.730 -2.900 -21.561 1.00 34.03 95 PHE A N 1
ATOM 748 C CA . PHE A 1 95 ? -9.910 -2.076 -21.804 1.00 34.03 95 PHE A CA 1
ATOM 749 C C . PHE A 1 95 ? -9.672 -1.153 -23.000 1.00 34.03 95 PHE A C 1
ATOM 751 O O . PHE A 1 95 ? -8.523 -0.671 -23.139 1.00 34.03 95 PHE A O 1
#

Secondary structure (DSSP, 8-state):
-HHHHHHHTSTT-EEEEEEEHHHHHGGG----SEEEEEEE-HHHHHHHHTSGGGGGGGGGPSEEEEEEE-TTS-EEEEE--HHHHHTT-S-----

Foldseek 3Di:
DVVQVVQVPDPQKDFPDKFFVQVVCVVVDGDFGKTKTFMDRVVVVVVQVVDVVSVLCVVVPDWIWIWGADPVRDIDIDGDDVVVVVVVPPDPPDD

pLDDT: mean 75.86, std 15.87, range [32.16, 91.44]

Radius of gyration: 15.81 Å; chains: 1; bounding box: 38×30×40 Å

Sequence (95 aa):
MKQSETFQQKQDWKVLAVNDYQKSTAAFGKKERVGSIKICNPRYVSKILVEDANHGLTPMMPLSIDYYEDKDGQVYVSQMNIQLMGMSGNDVRGF